Protein AF-A0A1T4VFZ3-F1 (afdb_monomer_lite)

InterPro domains:
  IPR001949 NADH:ubiquinone oxidoreductase, 51kDa subunit, conserved site [PS00645] (30-41)
  IPR019575 NADH-ubiquinone oxidoreductase 51kDa subunit, iron-sulphur binding domain [PF10589] (19-101)
  IPR019575 NADH-ubiquinone oxidoreductase 51kDa subunit, iron-sulphur binding domain [SM00928] (17-62)
  IPR037207 NADH-ubiquinone oxidoreductase 51kDa subunit, iron-sulphur binding domain superfamily [G3DSA:1.20.1440.230] (15-108)
  IPR037207 NADH-ubiquinone oxidoreductase 51kDa subunit, iron-sulphur binding domain superfamily [SSF140490] (14-101)

Secondary structure (DSSP, 8-state):
--SSS------TT--HHHHHHHHHHHHHHH--S-SHIIIIIHHHHHHHHHHHHHS-HHHHHHHHHHHHHHHHHHHHH-SSHHHHHTHHHHHHHHHH-GGGGT---------

pLDDT: mean 93.04, std 11.91, range [41.09, 98.88]

Sequence (111 aa):
MLGHGGMVAFDDQTDMSHMARFAMEFCAEESCGKCTPCRVGAVRGVEVIDKLMASESSQKAHAETLLTDLCETMELGSLCAMGGMTPYPVKSALKYFPEDFGLSRQVSDDV

Foldseek 3Di:
DCPPNDDDDDDPVDQLLVVLLVLLVVQCVPPPCPFCLSPPVSVVLNVLSVCLQVDDPVCNVVSVVVNVVSLVCQLVGPPDCSSNVSSVSNVCCCQPPVVSSPDDHDPDPDD

Radius of gyration: 13.97 Å; chains: 1; bounding box: 35×34×40 Å

Organism: NCBI:txid1121868

Structure (mmCIF, N/CA/C/O backbone):
data_AF-A0A1T4VFZ3-F1
#
_entry.id   AF-A0A1T4VFZ3-F1
#
loop_
_atom_site.group_PDB
_atom_site.id
_atom_site.type_symbol
_atom_site.label_atom_id
_atom_site.label_alt_id
_atom_site.label_comp_id
_atom_site.label_asym_id
_atom_site.label_entity_id
_atom_site.label_seq_id
_atom_site.pdbx_PDB_ins_code
_atom_site.Cartn_x
_atom_site.Cartn_y
_atom_site.Cartn_z
_atom_site.occupancy
_atom_site.B_iso_or_equiv
_atom_site.auth_seq_id
_atom_site.auth_comp_id
_atom_site.auth_asym_id
_atom_site.auth_atom_id
_atom_site.pdbx_PDB_model_num
ATOM 1 N N . MET A 1 1 ? -5.701 10.209 -10.909 1.00 61.34 1 MET A N 1
ATOM 2 C CA . MET A 1 1 ? -4.974 10.525 -12.165 1.00 61.34 1 MET A CA 1
ATOM 3 C C . MET A 1 1 ? -5.915 10.396 -13.357 1.00 61.34 1 MET A C 1
ATOM 5 O O . MET A 1 1 ? -6.808 9.565 -13.300 1.00 61.34 1 MET A O 1
ATOM 9 N N . LEU A 1 2 ? -5.698 11.177 -14.423 1.00 82.25 2 LEU A N 1
ATOM 10 C CA . LEU A 1 2 ? -6.514 11.213 -15.649 1.00 82.25 2 LEU A CA 1
ATOM 11 C C . LEU A 1 2 ? -5.793 10.461 -16.788 1.00 82.25 2 LEU A C 1
ATOM 13 O O . LEU A 1 2 ? -5.374 11.063 -17.763 1.00 82.25 2 LEU A O 1
ATOM 17 N N . GLY A 1 3 ? -5.561 9.156 -16.593 1.00 86.38 3 GLY A N 1
ATOM 18 C CA . GLY A 1 3 ? -4.806 8.283 -17.510 1.00 86.38 3 GLY A CA 1
ATOM 19 C C . GLY A 1 3 ? -5.482 8.093 -18.878 1.00 86.38 3 GLY A C 1
ATOM 20 O O . GLY A 1 3 ? -5.730 9.045 -19.601 1.00 86.38 3 GLY A O 1
ATOM 21 N N . HIS A 1 4 ? -5.834 6.867 -19.267 1.00 96.56 4 HIS A N 1
ATOM 22 C CA . HIS A 1 4 ? -6.539 6.605 -20.539 1.00 96.56 4 HIS A CA 1
ATOM 23 C C . HIS A 1 4 ? -8.004 7.127 -20.579 1.00 96.56 4 HIS A C 1
ATOM 25 O O . HIS A 1 4 ? -8.739 6.862 -21.521 1.00 96.56 4 HIS A O 1
ATOM 31 N N . GLY A 1 5 ? -8.464 7.860 -19.558 1.00 96.25 5 GLY A N 1
ATOM 32 C CA . GLY A 1 5 ? -9.855 8.325 -19.452 1.0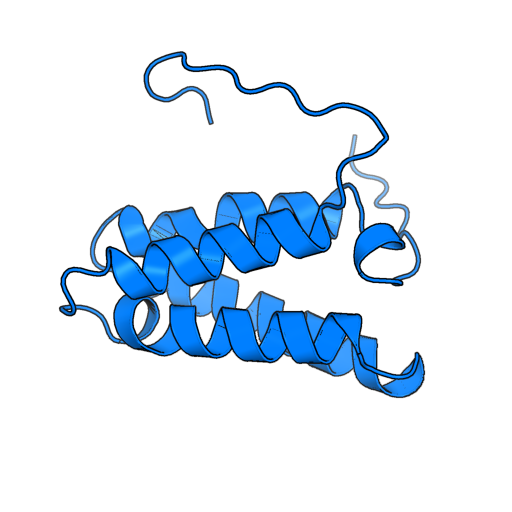0 96.25 5 GLY A CA 1
ATOM 33 C C . GLY A 1 5 ? -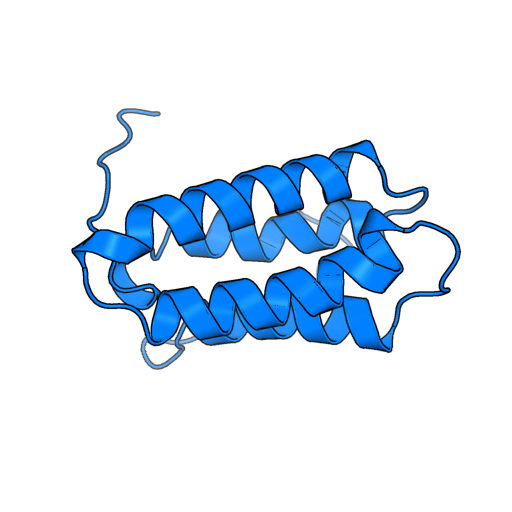10.846 7.270 -18.943 1.00 96.25 5 GLY A C 1
ATOM 34 O O . GLY A 1 5 ? -12.050 7.502 -18.975 1.00 96.25 5 GLY A O 1
ATOM 35 N N . GLY A 1 6 ? -10.358 6.124 -18.456 1.00 96.19 6 GLY A N 1
ATOM 36 C CA . GLY A 1 6 ? -11.194 5.120 -17.798 1.00 96.19 6 GLY A CA 1
ATOM 37 C C . GLY A 1 6 ? -11.714 5.610 -16.445 1.00 96.19 6 GLY A C 1
ATOM 38 O O . GLY A 1 6 ? -10.962 6.190 -15.662 1.00 96.19 6 GLY A O 1
ATOM 39 N N . MET A 1 7 ? -12.993 5.353 -16.170 1.00 96.12 7 MET A N 1
ATOM 40 C CA . MET A 1 7 ? -13.644 5.656 -14.896 1.00 96.12 7 MET A CA 1
ATOM 41 C C . MET A 1 7 ? -14.268 4.381 -14.333 1.00 96.12 7 MET A C 1
ATOM 43 O O . MET A 1 7 ? -15.031 3.711 -15.025 1.00 96.12 7 MET A O 1
ATOM 47 N N . VAL A 1 8 ? -13.941 4.064 -13.082 1.00 96.94 8 VAL A N 1
ATOM 48 C CA . VAL A 1 8 ? -14.517 2.939 -12.335 1.00 96.94 8 VAL A CA 1
ATOM 49 C C . VAL A 1 8 ? -15.236 3.521 -11.125 1.00 96.94 8 VAL A C 1
ATOM 51 O O . VAL A 1 8 ? -14.633 4.276 -10.365 1.00 96.94 8 VAL A O 1
ATOM 54 N N . ALA A 1 9 ? -16.526 3.218 -10.991 1.00 97.06 9 ALA A N 1
ATOM 55 C CA . ALA A 1 9 ? -17.358 3.673 -9.883 1.00 97.06 9 ALA A CA 1
ATOM 56 C C . ALA A 1 9 ? -17.606 2.517 -8.908 1.00 97.06 9 ALA A C 1
ATOM 58 O O . ALA A 1 9 ? -17.906 1.405 -9.340 1.00 97.06 9 ALA A O 1
ATOM 59 N N . PHE A 1 10 ? -17.495 2.817 -7.617 1.00 97.44 10 PHE A N 1
ATOM 60 C CA . PHE A 1 10 ? -17.798 1.922 -6.503 1.00 97.44 10 PHE A CA 1
ATOM 61 C C . PHE A 1 10 ? -18.973 2.512 -5.717 1.00 97.44 10 PHE A C 1
ATOM 63 O O . PHE A 1 10 ? -19.088 3.738 -5.623 1.00 97.44 10 PHE A O 1
ATOM 70 N N . ASP A 1 11 ? -19.863 1.657 -5.218 1.00 97.31 11 ASP A N 1
ATOM 71 C CA . ASP A 1 11 ? -20.967 2.061 -4.346 1.00 97.31 11 ASP A CA 1
ATOM 72 C C . ASP A 1 11 ? -20.540 2.066 -2.867 1.00 97.31 11 ASP A C 1
ATOM 74 O O . ASP A 1 11 ? -19.375 1.844 -2.532 1.00 97.31 11 ASP A O 1
ATOM 78 N N . ASP A 1 12 ? -21.488 2.341 -1.975 1.00 95.19 12 ASP A N 1
ATOM 79 C CA . ASP A 1 12 ? -21.282 2.400 -0.526 1.00 95.19 12 ASP A CA 1
ATOM 80 C C . ASP A 1 12 ? -21.134 1.022 0.145 1.00 95.19 12 ASP A C 1
ATOM 82 O O . ASP A 1 12 ? -20.918 0.955 1.353 1.00 95.19 12 ASP A O 1
ATOM 86 N N . GLN A 1 13 ? -21.220 -0.077 -0.613 1.00 96.75 13 GLN A N 1
ATOM 87 C CA . GLN A 1 13 ? -20.981 -1.434 -0.108 1.00 96.75 13 GLN A CA 1
ATOM 88 C C . GLN A 1 13 ? -19.525 -1.880 -0.275 1.00 96.75 13 GLN A C 1
ATOM 90 O O . GLN A 1 13 ? -19.157 -2.973 0.160 1.00 96.75 13 GLN A O 1
ATOM 95 N N . THR A 1 14 ? -18.699 -1.064 -0.929 1.00 97.50 14 THR A N 1
ATOM 96 C CA . THR A 1 14 ? -17.301 -1.392 -1.203 1.00 97.50 14 THR A CA 1
ATOM 97 C C . THR A 1 14 ? -16.422 -1.105 0.009 1.00 97.50 14 THR A C 1
ATOM 99 O O . THR A 1 14 ? -16.402 0.012 0.508 1.00 97.50 14 THR A O 1
ATOM 102 N N . ASP A 1 15 ? -15.633 -2.100 0.415 1.00 97.56 15 ASP A N 1
ATOM 103 C CA . ASP A 1 15 ? -14.586 -1.954 1.428 1.00 97.56 15 ASP A CA 1
ATOM 104 C C . ASP A 1 15 ? -13.266 -1.508 0.774 1.00 97.56 15 ASP A C 1
ATOM 106 O O . ASP A 1 15 ? -12.643 -2.237 -0.014 1.00 97.56 15 ASP A O 1
ATOM 110 N N . MET A 1 16 ? -12.818 -0.296 1.096 1.00 98.00 16 MET A N 1
ATOM 111 C CA . MET A 1 16 ? 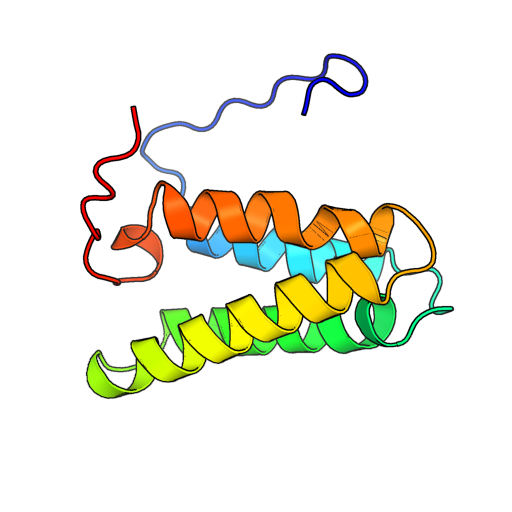-11.615 0.305 0.526 1.00 98.00 16 MET A CA 1
ATOM 112 C C . MET A 1 16 ? -10.320 -0.307 1.064 1.00 98.00 16 MET A C 1
ATOM 114 O O . MET A 1 16 ? -9.286 -0.212 0.391 1.00 98.00 16 MET A O 1
ATOM 118 N N . SER A 1 17 ? -10.357 -1.004 2.204 1.00 97.81 17 SER A N 1
ATOM 119 C CA . SER A 1 17 ? -9.213 -1.777 2.694 1.00 97.81 17 SER A CA 1
ATOM 120 C C . SER A 1 17 ? -8.915 -2.962 1.777 1.00 97.81 17 SER A C 1
ATOM 122 O O . SER A 1 17 ? -7.761 -3.187 1.395 1.00 97.81 17 SER A O 1
ATOM 124 N N . HIS A 1 18 ? -9.960 -3.634 1.290 1.00 98.38 18 HIS A N 1
ATOM 125 C CA . HIS A 1 18 ? -9.834 -4.698 0.299 1.00 98.38 18 HIS A CA 1
ATOM 126 C C . HIS A 1 18 ? -9.348 -4.168 -1.054 1.00 98.38 18 HIS A C 1
ATOM 128 O O . HIS A 1 18 ? -8.549 -4.831 -1.717 1.00 98.38 18 HIS A O 1
ATOM 134 N N . MET A 1 19 ? -9.760 -2.963 -1.460 1.00 98.56 19 MET A N 1
ATOM 135 C CA . MET A 1 19 ? -9.265 -2.345 -2.699 1.00 98.56 19 MET A CA 1
ATOM 136 C C . MET A 1 19 ? -7.783 -1.962 -2.606 1.00 98.56 19 MET A C 1
ATOM 138 O O . MET A 1 19 ? -7.026 -2.174 -3.557 1.00 98.56 19 MET A O 1
ATOM 142 N N . ALA A 1 20 ? -7.333 -1.456 -1.455 1.00 98.56 20 ALA A N 1
ATOM 143 C CA . ALA A 1 20 ? -5.915 -1.207 -1.207 1.00 98.56 20 ALA A CA 1
ATOM 144 C C . ALA A 1 20 ? -5.102 -2.511 -1.210 1.00 98.56 20 ALA A C 1
ATOM 146 O O . ALA A 1 20 ? -4.036 -2.576 -1.828 1.00 98.56 20 ALA A O 1
ATOM 147 N N . ARG A 1 21 ? -5.624 -3.567 -0.573 1.00 98.69 21 ARG A N 1
ATOM 148 C CA . ARG A 1 21 ? -5.015 -4.902 -0.583 1.00 98.69 21 ARG A CA 1
ATOM 149 C C . ARG A 1 21 ? -4.877 -5.434 -2.007 1.00 98.69 21 ARG A C 1
ATOM 151 O O . ARG A 1 21 ? -3.799 -5.884 -2.389 1.00 98.69 21 ARG A O 1
ATOM 158 N N . PHE A 1 22 ? -5.942 -5.324 -2.799 1.00 98.69 22 PHE A N 1
ATOM 159 C CA . PHE A 1 22 ? -5.960 -5.740 -4.197 1.00 98.69 22 PHE A CA 1
ATOM 160 C C . PHE A 1 22 ? -4.930 -4.984 -5.042 1.00 98.69 22 PHE A C 1
ATOM 162 O O . PHE A 1 22 ? -4.263 -5.593 -5.870 1.00 98.69 22 PHE A O 1
ATOM 169 N N . ALA A 1 23 ? -4.738 -3.680 -4.822 1.00 98.69 23 ALA A N 1
ATOM 170 C CA . ALA A 1 23 ? -3.719 -2.922 -5.549 1.00 98.69 23 ALA A CA 1
ATOM 171 C C . ALA A 1 23 ? -2.302 -3.483 -5.317 1.00 98.69 23 ALA A C 1
ATOM 173 O O . ALA A 1 23 ? -1.524 -3.614 -6.265 1.00 98.69 23 ALA A O 1
ATOM 174 N N . MET A 1 24 ? -1.984 -3.857 -4.074 1.00 98.75 24 MET A N 1
ATOM 175 C CA . MET A 1 24 ? -0.715 -4.511 -3.745 1.00 98.75 24 MET A CA 1
ATOM 176 C C . MET A 1 24 ? -0.626 -5.921 -4.346 1.00 98.75 24 MET A C 1
ATOM 178 O O . MET A 1 24 ? 0.401 -6.271 -4.919 1.00 98.75 24 MET A O 1
ATOM 182 N N . GLU A 1 25 ? -1.696 -6.712 -4.280 1.00 98.88 25 GLU A N 1
ATOM 183 C CA . GLU A 1 25 ? -1.752 -8.058 -4.868 1.00 98.88 25 GLU A CA 1
ATOM 184 C C . GLU A 1 25 ? -1.558 -8.030 -6.390 1.00 98.88 25 GLU A C 1
ATOM 186 O O . GLU A 1 25 ? -0.700 -8.732 -6.919 1.00 98.88 25 GLU A O 1
ATOM 191 N N . PHE A 1 26 ? -2.258 -7.135 -7.087 1.00 98.81 26 PHE A N 1
ATOM 192 C CA . PHE A 1 26 ? -2.103 -6.932 -8.525 1.00 98.81 26 PHE A CA 1
ATOM 193 C C . PHE A 1 26 ? -0.663 -6.553 -8.891 1.00 98.81 26 PHE A C 1
ATOM 195 O O . PHE A 1 26 ? -0.102 -7.070 -9.854 1.00 98.81 26 PHE A O 1
ATOM 202 N N . CYS A 1 27 ? -0.019 -5.691 -8.099 1.00 98.75 27 CYS A N 1
ATOM 203 C CA . CYS A 1 27 ? 1.389 -5.360 -8.300 1.00 98.75 27 CYS A CA 1
ATOM 204 C C . CYS A 1 27 ? 2.333 -6.542 -8.044 1.00 98.75 27 CYS A C 1
ATOM 206 O O . CYS A 1 27 ? 3.370 -6.634 -8.703 1.00 98.75 27 CYS A O 1
ATOM 208 N N . ALA A 1 28 ? 2.013 -7.423 -7.097 1.00 98.62 28 ALA A N 1
ATOM 209 C CA . ALA A 1 28 ? 2.815 -8.607 -6.818 1.00 98.62 28 ALA A CA 1
ATOM 210 C C . ALA A 1 28 ? 2.763 -9.606 -7.985 1.00 98.62 28 ALA A C 1
ATOM 212 O O . ALA A 1 28 ? 3.814 -10.096 -8.401 1.00 98.62 28 ALA A O 1
ATOM 213 N N . GLU A 1 29 ? 1.572 -9.840 -8.540 1.00 98.62 29 GLU A N 1
ATOM 214 C CA . GLU A 1 29 ? 1.350 -10.752 -9.670 1.00 98.62 29 GLU A CA 1
ATOM 215 C C . GLU A 1 29 ? 1.919 -10.200 -10.989 1.00 98.62 29 GLU A C 1
ATOM 217 O O . GLU A 1 29 ? 2.624 -10.902 -11.712 1.00 98.62 29 GLU A O 1
ATOM 222 N N . GLU A 1 30 ? 1.701 -8.915 -11.281 1.00 98.69 30 GLU A N 1
ATOM 223 C CA . GLU A 1 30 ?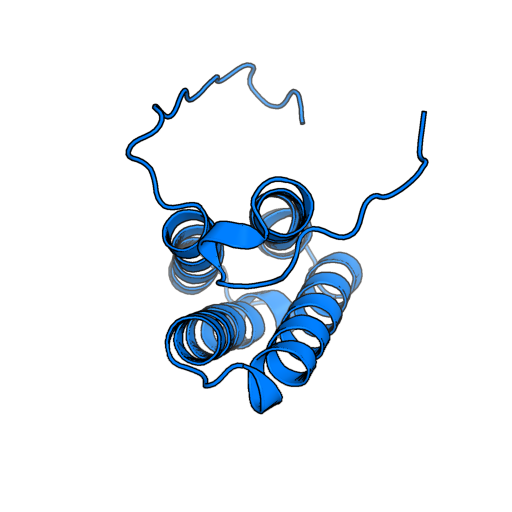 2.090 -8.297 -12.561 1.00 98.69 30 GLU A CA 1
ATOM 224 C C . GLU A 1 30 ? 3.498 -7.676 -12.547 1.00 98.69 30 GLU A C 1
ATOM 226 O O . GLU A 1 30 ? 3.961 -7.058 -13.514 1.00 98.69 30 GLU A O 1
ATOM 231 N N . SER A 1 31 ? 4.222 -7.810 -11.437 1.00 98.50 31 SER A N 1
ATOM 232 C CA . SER A 1 31 ? 5.582 -7.297 -11.332 1.00 98.50 31 SER A CA 1
ATOM 233 C C . SER A 1 31 ? 6.510 -8.009 -12.329 1.00 98.50 31 SER A C 1
ATOM 235 O O . SER A 1 31 ? 6.796 -9.198 -12.208 1.00 98.50 31 SER A O 1
ATOM 237 N N . CYS A 1 32 ? 7.163 -7.241 -13.210 1.00 98.56 32 CYS A N 1
ATOM 238 C CA . CYS A 1 32 ? 8.231 -7.755 -14.083 1.00 98.56 32 CYS A CA 1
ATOM 239 C C . CYS A 1 32 ? 9.496 -8.224 -13.328 1.00 98.56 32 CYS A C 1
ATOM 241 O O . CYS A 1 32 ? 10.429 -8.757 -13.928 1.00 98.56 32 CYS A O 1
ATOM 243 N N . GLY A 1 33 ? 9.571 -7.967 -12.017 1.00 98.31 33 GLY A N 1
ATOM 244 C CA . GLY A 1 33 ? 10.572 -8.516 -11.106 1.00 98.31 33 GLY A CA 1
ATOM 245 C C . GLY A 1 33 ? 11.860 -7.703 -10.936 1.00 98.31 33 GLY A C 1
ATOM 246 O O . GLY A 1 33 ? 12.682 -8.033 -10.078 1.00 98.31 33 GLY A O 1
ATOM 247 N N . LYS A 1 34 ? 12.040 -6.627 -11.712 1.00 98.69 34 LYS A N 1
ATOM 248 C CA . LYS A 1 34 ? 13.314 -5.890 -11.802 1.00 98.69 34 LYS A CA 1
ATOM 249 C C . LYS A 1 34 ? 13.667 -5.058 -10.563 1.00 98.69 34 LYS A C 1
ATOM 251 O O . LYS A 1 34 ? 14.840 -4.962 -10.220 1.00 98.69 34 LYS A O 1
ATOM 256 N N . CYS A 1 35 ? 12.689 -4.425 -9.917 1.00 98.62 35 CYS A N 1
ATOM 257 C CA . CYS A 1 35 ? 12.910 -3.569 -8.746 1.00 98.62 35 CYS A CA 1
ATOM 258 C C . CYS A 1 35 ? 12.363 -4.238 -7.479 1.00 98.62 35 CYS A C 1
ATOM 260 O O . CYS A 1 35 ? 11.227 -4.709 -7.458 1.00 98.62 35 CYS A O 1
ATOM 262 N N . THR A 1 36 ? 13.178 -4.292 -6.421 1.00 98.75 36 THR A N 1
ATOM 263 C CA . THR A 1 36 ? 12.814 -4.941 -5.150 1.00 98.75 36 THR A CA 1
ATOM 264 C C . THR A 1 36 ? 11.576 -4.327 -4.484 1.00 98.75 36 THR A C 1
ATOM 266 O O . THR A 1 36 ? 10.732 -5.112 -4.049 1.00 98.75 36 THR A O 1
ATOM 269 N N . PRO A 1 37 ? 11.395 -2.987 -4.442 1.00 98.62 37 PRO A N 1
ATOM 270 C CA . PRO A 1 37 ? 10.182 -2.389 -3.878 1.00 98.62 37 PRO A CA 1
ATOM 271 C C . PRO A 1 37 ? 8.903 -2.851 -4.584 1.00 98.62 37 PRO A C 1
ATOM 273 O O . PRO A 1 37 ? 7.920 -3.149 -3.927 1.00 98.62 37 PRO A O 1
ATOM 276 N N . CYS A 1 38 ? 8.932 -3.014 -5.907 1.00 98.56 38 CYS A N 1
ATOM 277 C CA . CYS A 1 38 ? 7.799 -3.544 -6.665 1.00 98.56 38 CYS A CA 1
ATOM 278 C C . CYS A 1 38 ? 7.604 -5.050 -6.414 1.00 98.56 38 CYS A C 1
ATOM 280 O O . CYS A 1 38 ? 6.562 -5.466 -5.927 1.00 98.56 38 CYS A O 1
ATOM 282 N N . ARG A 1 39 ? 8.633 -5.875 -6.664 1.00 98.69 39 ARG A N 1
ATOM 283 C CA . ARG A 1 39 ? 8.517 -7.346 -6.625 1.00 98.69 39 ARG A CA 1
ATOM 284 C C . ARG A 1 39 ? 8.244 -7.907 -5.231 1.00 98.69 39 ARG A C 1
ATOM 286 O O . ARG A 1 39 ? 7.490 -8.857 -5.080 1.00 98.69 39 ARG A O 1
ATOM 293 N N . VAL A 1 40 ? 8.951 -7.397 -4.226 1.00 98.81 40 VAL A N 1
ATOM 294 C CA . VAL A 1 40 ? 8.881 -7.911 -2.849 1.00 98.81 40 VAL A CA 1
ATOM 295 C C . VAL A 1 40 ? 8.023 -7.000 -1.992 1.00 98.81 40 VAL A C 1
ATOM 297 O O . VAL A 1 40 ? 7.251 -7.492 -1.175 1.00 98.81 40 VAL A O 1
ATOM 300 N N . GLY A 1 41 ? 8.144 -5.684 -2.177 1.00 98.69 41 GLY A N 1
ATOM 301 C CA . GLY A 1 41 ? 7.369 -4.722 -1.405 1.00 98.69 41 GLY A CA 1
ATOM 302 C C . GLY A 1 41 ? 5.868 -4.887 -1.613 1.00 98.69 41 GLY A C 1
ATOM 303 O O . GLY A 1 41 ? 5.156 -4.883 -0.622 1.00 98.69 41 GLY A O 1
ATOM 304 N N . ALA A 1 42 ? 5.393 -5.180 -2.827 1.00 98.75 42 ALA A N 1
ATOM 305 C CA . ALA A 1 42 ? 3.975 -5.459 -3.069 1.00 98.75 42 ALA A CA 1
ATOM 306 C C . ALA A 1 42 ? 3.441 -6.637 -2.226 1.00 98.75 42 ALA A C 1
ATOM 308 O O . ALA A 1 42 ? 2.429 -6.499 -1.544 1.00 98.75 42 ALA A O 1
ATOM 309 N N . VAL A 1 43 ? 4.176 -7.756 -2.158 1.00 98.81 43 VAL A N 1
ATOM 310 C CA . VAL A 1 43 ? 3.824 -8.903 -1.294 1.00 98.81 43 VAL A CA 1
ATOM 311 C C . VAL A 1 43 ? 3.786 -8.492 0.181 1.00 98.81 43 VAL A C 1
ATOM 313 O O . VAL A 1 43 ? 2.863 -8.850 0.908 1.00 98.81 43 VAL A O 1
ATOM 316 N N . ARG A 1 44 ? 4.759 -7.689 0.632 1.00 98.69 44 ARG A N 1
ATOM 317 C CA . ARG A 1 44 ? 4.755 -7.155 2.005 1.00 98.69 44 ARG A CA 1
ATOM 318 C C . ARG A 1 44 ? 3.603 -6.186 2.247 1.00 98.69 44 ARG A C 1
ATOM 320 O O . ARG A 1 44 ? 3.068 -6.174 3.345 1.00 98.69 44 ARG A O 1
ATOM 327 N N . GLY A 1 45 ? 3.198 -5.421 1.240 1.00 98.56 45 GLY A N 1
ATOM 328 C CA . GLY A 1 45 ? 2.039 -4.538 1.294 1.00 98.56 45 GLY A CA 1
ATOM 329 C C . GLY A 1 45 ? 0.757 -5.316 1.554 1.00 98.56 45 GLY A C 1
ATOM 330 O O . GLY A 1 45 ? 0.012 -4.946 2.455 1.00 98.56 45 GLY A O 1
ATOM 331 N N . VAL A 1 46 ? 0.554 -6.438 0.854 1.00 98.75 46 VAL A N 1
ATOM 332 C CA . VAL A 1 46 ? -0.562 -7.364 1.123 1.00 98.75 46 VAL A CA 1
ATOM 333 C C . VAL A 1 46 ? -0.537 -7.829 2.580 1.00 98.75 46 VAL A C 1
ATOM 335 O O . VAL A 1 46 ? -1.514 -7.645 3.298 1.00 98.75 46 VAL A O 1
ATOM 338 N N . GLU A 1 47 ? 0.601 -8.347 3.054 1.00 98.44 47 GLU A N 1
ATOM 339 C CA . GLU A 1 47 ? 0.740 -8.837 4.434 1.00 98.44 47 GLU A CA 1
ATOM 340 C C . GLU A 1 47 ? 0.491 -7.746 5.490 1.00 98.44 47 GLU A C 1
ATOM 342 O O . GLU A 1 47 ? -0.050 -8.024 6.560 1.00 98.44 47 GLU A O 1
ATOM 347 N N . VAL A 1 48 ? 0.930 -6.511 5.232 1.00 97.75 48 VAL A N 1
ATOM 348 C CA . VAL A 1 48 ? 0.747 -5.383 6.155 1.00 97.75 48 VAL A CA 1
ATOM 349 C C . VAL A 1 48 ? -0.707 -4.928 6.176 1.00 97.75 48 VAL A C 1
ATOM 351 O O . VAL A 1 48 ? -1.219 -4.655 7.258 1.00 97.75 48 VAL A O 1
ATOM 354 N N . ILE A 1 49 ? -1.388 -4.893 5.029 1.00 97.94 49 ILE A N 1
ATOM 355 C CA . ILE A 1 49 ? -2.816 -4.557 4.966 1.00 97.94 49 ILE A CA 1
ATOM 356 C C . ILE A 1 49 ? -3.647 -5.641 5.663 1.00 97.94 49 ILE A C 1
ATOM 358 O O . ILE A 1 49 ? -4.484 -5.308 6.498 1.00 97.94 49 ILE A O 1
ATOM 362 N N . ASP A 1 50 ? -3.342 -6.922 5.436 1.00 97.00 50 ASP A N 1
ATOM 363 C CA . ASP A 1 50 ? -3.988 -8.040 6.138 1.00 97.00 50 ASP A CA 1
ATOM 364 C C . ASP A 1 50 ? -3.828 -7.913 7.660 1.00 97.00 50 ASP A C 1
ATOM 366 O O . ASP A 1 50 ? -4.786 -8.067 8.423 1.00 97.00 50 ASP A O 1
ATOM 370 N N . LYS A 1 51 ? -2.621 -7.560 8.119 1.00 94.62 51 LYS A N 1
ATOM 371 C CA . LYS A 1 51 ? -2.367 -7.270 9.535 1.00 94.62 51 LYS A CA 1
ATOM 372 C C . LYS A 1 51 ? -3.151 -6.059 10.018 1.00 94.62 51 LYS A C 1
ATOM 374 O O . LYS A 1 51 ? -3.709 -6.127 11.105 1.00 94.62 51 LYS A O 1
ATOM 379 N N . LEU A 1 52 ? -3.188 -4.966 9.263 1.00 94.38 52 LEU A N 1
ATOM 380 C CA . LEU A 1 52 ? -3.894 -3.741 9.639 1.00 94.38 52 LEU A CA 1
ATOM 381 C C . LEU A 1 52 ? -5.397 -3.998 9.835 1.00 94.38 52 LEU A C 1
ATOM 383 O O . LEU A 1 52 ? -5.961 -3.565 10.841 1.00 94.38 52 LEU A O 1
ATOM 387 N N . MET A 1 53 ? -6.009 -4.773 8.937 1.00 93.62 53 MET A N 1
ATOM 388 C CA . MET A 1 53 ? -7.414 -5.189 9.015 1.00 93.62 53 MET A CA 1
ATOM 389 C C . MET A 1 53 ? -7.687 -6.090 10.230 1.00 93.62 53 MET A C 1
ATOM 391 O O . MET A 1 53 ? -8.718 -5.946 10.883 1.00 93.62 53 MET A O 1
ATOM 395 N N . ALA A 1 54 ? -6.758 -6.991 10.570 1.00 91.50 54 ALA A N 1
ATOM 396 C CA . ALA A 1 54 ? -6.910 -7.939 11.680 1.00 91.50 54 ALA A CA 1
ATOM 397 C C . ALA A 1 54 ? -6.445 -7.414 13.055 1.00 91.50 54 ALA A C 1
ATOM 399 O O . ALA A 1 54 ? -6.691 -8.061 14.072 1.00 91.50 54 ALA A O 1
ATOM 400 N N . SER A 1 55 ? -5.723 -6.291 13.106 1.00 84.94 55 SER A N 1
ATOM 401 C CA . SER A 1 55 ? -5.076 -5.810 14.332 1.00 84.94 55 SER A CA 1
ATOM 402 C C . SER A 1 55 ? -6.044 -5.147 15.307 1.00 84.94 55 SER A C 1
ATOM 404 O O . SER A 1 55 ? -6.921 -4.372 14.927 1.00 84.94 55 SER A O 1
ATOM 406 N N . GLU A 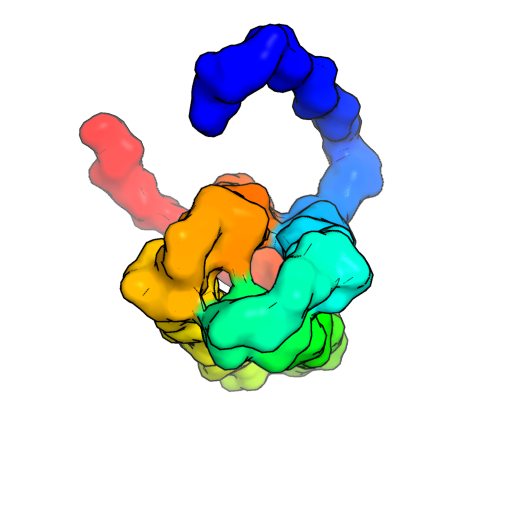1 56 ? -5.781 -5.351 16.596 1.00 80.62 56 GLU A N 1
ATOM 407 C CA . GLU A 1 56 ? -6.354 -4.544 17.672 1.00 80.62 56 GLU A CA 1
ATOM 408 C C . GLU A 1 56 ? -5.919 -3.076 17.550 1.00 80.62 56 GLU A C 1
ATOM 410 O O . GLU A 1 56 ? -4.821 -2.768 17.072 1.00 80.62 56 GLU A O 1
ATOM 415 N N . SER A 1 57 ? -6.755 -2.162 18.051 1.00 75.31 57 SER A N 1
ATOM 416 C CA . SER A 1 57 ? -6.590 -0.705 17.885 1.00 75.31 57 SER A CA 1
ATOM 417 C C . SER A 1 57 ? -5.194 -0.176 18.254 1.00 75.31 57 SER A C 1
ATOM 419 O O . SER A 1 57 ? -4.701 0.756 17.625 1.00 75.31 57 SER A O 1
ATOM 421 N N . SER A 1 58 ? -4.519 -0.779 19.240 1.00 74.94 58 SER A N 1
ATOM 422 C CA . SER A 1 58 ? -3.188 -0.353 19.699 1.00 74.94 58 SER A CA 1
ATOM 423 C C . SER A 1 58 ? -2.047 -0.651 18.718 1.00 74.94 58 SER A C 1
ATOM 425 O O . SER A 1 58 ? -0.996 -0.021 18.813 1.00 74.94 58 SER A O 1
ATOM 427 N N . GLN A 1 59 ? -2.230 -1.586 17.780 1.00 82.56 59 GLN A N 1
ATOM 428 C CA . GLN A 1 59 ? -1.199 -2.000 16.816 1.00 82.56 59 GLN A CA 1
ATOM 429 C C . GLN A 1 59 ? -1.399 -1.380 15.426 1.00 82.56 59 GLN A C 1
ATOM 431 O O . GLN A 1 59 ? -0.463 -1.353 14.624 1.00 82.56 59 GLN A O 1
ATOM 436 N N . LYS A 1 60 ? -2.589 -0.826 15.154 1.00 89.00 60 LYS A N 1
ATOM 437 C CA . LYS A 1 60 ? -2.944 -0.257 13.848 1.00 89.00 60 LYS A CA 1
ATOM 438 C C . LYS A 1 60 ? -2.064 0.917 13.437 1.00 89.00 60 LYS A C 1
ATOM 440 O O . LYS A 1 60 ? -1.615 0.946 12.300 1.00 89.00 60 LYS A O 1
ATOM 445 N N . ALA A 1 61 ? -1.734 1.813 14.369 1.00 88.88 61 ALA A N 1
ATOM 446 C CA . ALA A 1 61 ? -0.873 2.962 14.081 1.00 88.88 61 ALA A CA 1
ATOM 447 C C . ALA A 1 61 ? 0.505 2.537 13.543 1.00 88.88 61 ALA A C 1
ATOM 449 O O . ALA A 1 61 ? 1.013 3.116 12.590 1.00 88.88 61 ALA A O 1
ATOM 450 N N . HIS A 1 62 ? 1.095 1.478 14.108 1.00 91.06 62 HIS A N 1
ATOM 451 C CA . HIS A 1 62 ? 2.380 0.972 13.629 1.00 91.06 62 HIS A CA 1
ATOM 452 C C . HIS A 1 62 ? 2.268 0.338 12.235 1.00 91.06 62 HIS A C 1
ATOM 454 O O . HIS A 1 62 ? 3.130 0.567 11.388 1.00 91.06 62 HIS A O 1
ATOM 460 N N . ALA A 1 63 ? 1.209 -0.439 11.987 1.00 93.38 63 ALA A N 1
ATOM 461 C CA . ALA A 1 63 ? 0.962 -1.042 10.679 1.00 93.38 63 ALA A CA 1
ATOM 462 C C . ALA A 1 63 ? 0.676 0.015 9.596 1.00 93.38 63 ALA A C 1
ATOM 464 O O . ALA A 1 63 ? 1.181 -0.108 8.484 1.00 93.38 63 ALA A O 1
ATOM 465 N N . GLU A 1 64 ? -0.062 1.076 9.929 1.00 94.75 64 GLU A N 1
ATOM 466 C CA . GLU A 1 64 ? -0.313 2.222 9.050 1.00 94.75 64 GLU A CA 1
ATOM 467 C C . GLU A 1 64 ? 0.986 2.960 8.696 1.00 94.75 64 GLU A C 1
ATOM 469 O O . GLU A 1 64 ? 1.242 3.219 7.518 1.00 94.75 64 GLU A O 1
ATOM 474 N N . THR A 1 65 ? 1.841 3.250 9.687 1.00 95.25 65 THR A N 1
ATOM 475 C CA . THR A 1 65 ? 3.165 3.845 9.440 1.00 95.25 65 THR A CA 1
ATOM 476 C C . THR A 1 65 ? 3.994 2.954 8.521 1.00 95.25 65 THR A C 1
ATOM 478 O O . THR A 1 65 ? 4.493 3.423 7.505 1.00 95.25 65 THR A O 1
ATOM 481 N N . LEU A 1 66 ? 4.072 1.651 8.810 1.00 96.94 66 LEU A N 1
ATOM 482 C CA . LEU A 1 66 ? 4.833 0.710 7.989 1.00 96.94 66 LEU A CA 1
ATOM 483 C C . LEU A 1 66 ? 4.311 0.640 6.545 1.00 96.94 66 LEU A C 1
ATOM 485 O O . LEU A 1 66 ? 5.102 0.559 5.604 1.00 96.94 66 LEU A O 1
ATOM 489 N N . LEU A 1 67 ? 2.990 0.672 6.358 1.00 97.94 67 LEU A N 1
ATOM 490 C CA . LEU A 1 67 ? 2.369 0.691 5.036 1.00 97.94 67 LEU A CA 1
ATOM 491 C C . LEU A 1 67 ? 2.683 1.989 4.282 1.00 97.94 67 LEU A C 1
ATOM 493 O O . LEU A 1 67 ? 2.954 1.949 3.082 1.00 97.94 67 LEU A O 1
ATOM 497 N N . THR A 1 68 ? 2.681 3.122 4.982 1.00 97.69 68 THR A N 1
ATOM 498 C CA . THR A 1 68 ? 3.007 4.440 4.420 1.00 97.69 68 THR A CA 1
ATOM 499 C C . THR A 1 68 ? 4.476 4.519 4.004 1.00 97.69 68 THR A C 1
ATOM 501 O O . THR A 1 68 ? 4.763 4.911 2.871 1.00 97.69 68 THR A O 1
ATOM 504 N N . ASP A 1 69 ? 5.393 4.045 4.849 1.00 98.56 69 ASP A N 1
ATOM 505 C CA . ASP A 1 69 ? 6.831 3.982 4.557 1.00 98.56 69 ASP A CA 1
ATOM 506 C C . ASP A 1 69 ? 7.122 3.065 3.358 1.00 98.56 69 ASP A C 1
ATOM 508 O O . ASP A 1 69 ? 7.942 3.369 2.484 1.00 98.56 69 ASP A O 1
ATOM 512 N N . LEU A 1 70 ? 6.425 1.927 3.279 1.00 98.75 70 LEU A N 1
ATOM 513 C CA . LEU A 1 70 ? 6.513 1.021 2.137 1.00 98.75 70 LEU A CA 1
ATOM 514 C C . LEU A 1 70 ? 6.014 1.693 0.854 1.00 98.75 70 LEU A C 1
ATOM 516 O O . LEU A 1 70 ? 6.661 1.580 -0.188 1.00 98.75 70 LEU A O 1
ATOM 520 N N . CYS A 1 71 ? 4.886 2.399 0.923 1.00 98.75 71 CYS A N 1
ATOM 521 C CA . CYS A 1 71 ? 4.340 3.147 -0.201 1.00 98.75 71 CYS A CA 1
ATOM 522 C C . CYS A 1 71 ? 5.339 4.192 -0.721 1.00 98.75 71 CYS A C 1
ATOM 524 O O . CYS A 1 71 ? 5.592 4.242 -1.923 1.00 98.75 71 CYS A O 1
ATOM 526 N N . GLU A 1 72 ? 5.970 4.967 0.162 1.00 98.62 72 GLU A N 1
ATOM 527 C CA . GLU A 1 72 ? 7.025 5.917 -0.215 1.00 98.62 72 GLU A CA 1
ATOM 528 C C . GLU A 1 72 ? 8.241 5.206 -0.835 1.00 98.62 72 GLU A C 1
ATOM 530 O O . GLU A 1 72 ? 8.751 5.610 -1.883 1.00 98.62 72 GLU A O 1
ATOM 535 N N . THR A 1 73 ? 8.659 4.078 -0.257 1.00 98.75 73 THR A N 1
ATOM 536 C CA . THR A 1 73 ? 9.748 3.250 -0.799 1.00 98.75 73 THR A CA 1
ATOM 537 C C . THR A 1 73 ? 9.437 2.753 -2.214 1.00 98.75 73 THR A C 1
ATOM 539 O O . THR A 1 73 ? 10.321 2.711 -3.073 1.00 98.75 73 THR A O 1
ATOM 542 N N . MET A 1 74 ? 8.187 2.372 -2.487 1.00 98.75 74 MET A N 1
ATOM 543 C CA . MET A 1 74 ? 7.740 1.947 -3.814 1.00 98.75 74 MET A CA 1
ATOM 544 C C . MET A 1 74 ? 7.684 3.114 -4.805 1.00 98.75 74 MET A C 1
ATOM 546 O O . MET A 1 74 ? 8.141 2.941 -5.936 1.00 98.75 74 MET A O 1
ATOM 550 N N . GLU A 1 75 ? 7.195 4.288 -4.391 1.00 98.56 75 GLU A N 1
ATOM 551 C CA . GLU A 1 75 ? 7.164 5.510 -5.211 1.00 98.56 75 GLU A CA 1
ATOM 552 C C . GLU A 1 75 ? 8.574 5.923 -5.657 1.00 98.56 75 GLU A C 1
ATOM 554 O O . GLU A 1 75 ? 8.802 6.177 -6.840 1.00 98.56 75 GLU A O 1
ATOM 559 N N . LEU A 1 76 ? 9.534 5.934 -4.729 1.00 98.44 76 LEU A N 1
ATOM 560 C CA . LEU A 1 76 ? 10.899 6.406 -4.981 1.00 98.44 76 LEU A CA 1
ATOM 561 C C . LEU A 1 76 ? 11.825 5.332 -5.573 1.00 98.44 76 LEU A C 1
ATOM 563 O O . LEU A 1 76 ? 12.782 5.652 -6.278 1.00 98.44 76 LEU A O 1
ATOM 567 N N . GLY A 1 77 ? 11.573 4.057 -5.274 1.00 98.38 77 GLY A N 1
ATOM 568 C CA . GLY A 1 77 ? 12.471 2.943 -5.592 1.00 98.38 77 GLY A CA 1
ATOM 569 C C . GLY A 1 77 ? 12.047 2.070 -6.776 1.00 98.38 77 GLY A C 1
ATOM 570 O O . GLY A 1 77 ? 12.716 1.074 -7.075 1.00 98.38 77 GLY A O 1
ATOM 571 N N . SER A 1 78 ? 10.944 2.399 -7.453 1.00 98.62 78 SER A N 1
ATOM 572 C CA . SER A 1 78 ? 10.465 1.648 -8.618 1.00 98.62 78 SER A CA 1
ATOM 573 C C . SER A 1 78 ? 10.957 2.245 -9.931 1.00 98.62 78 SER A C 1
ATOM 575 O O . SER A 1 78 ? 10.844 3.437 -10.185 1.00 98.62 78 SER A O 1
ATOM 577 N N . LEU A 1 79 ? 11.461 1.385 -10.819 1.00 98.56 79 LEU A N 1
ATOM 578 C CA . LEU A 1 79 ? 12.013 1.803 -12.117 1.00 98.56 79 LEU A CA 1
ATOM 579 C C . LEU A 1 79 ? 10.945 2.139 -13.171 1.00 98.56 79 LEU A C 1
ATOM 581 O O . LEU A 1 79 ? 11.277 2.659 -14.233 1.00 98.56 79 LEU A O 1
ATOM 585 N N . CYS A 1 80 ? 9.684 1.788 -12.925 1.00 98.62 80 CYS A N 1
ATOM 586 C CA . CYS A 1 80 ? 8.563 2.083 -13.810 1.00 98.62 80 CYS A CA 1
ATOM 587 C C . CYS A 1 80 ? 7.290 2.369 -13.004 1.00 98.62 80 CYS A C 1
ATOM 589 O O . CYS A 1 80 ? 7.236 2.151 -11.791 1.00 98.62 80 CYS A O 1
ATOM 591 N N . ALA A 1 81 ? 6.248 2.811 -13.708 1.00 98.25 81 ALA A N 1
ATOM 592 C CA . ALA A 1 81 ? 4.973 3.192 -13.113 1.00 98.25 81 ALA A CA 1
ATOM 593 C C . ALA A 1 81 ? 4.229 2.043 -12.413 1.00 98.25 81 ALA A C 1
ATOM 595 O O . ALA A 1 81 ? 3.455 2.330 -11.511 1.00 98.25 81 ALA A O 1
ATOM 596 N N . MET A 1 82 ? 4.476 0.770 -12.762 1.00 98.44 82 MET A N 1
ATOM 597 C CA . MET A 1 82 ? 3.800 -0.358 -12.102 1.00 98.44 82 MET A CA 1
ATOM 598 C C . MET A 1 82 ? 4.040 -0.322 -10.589 1.00 98.44 82 MET A C 1
ATOM 600 O O . MET A 1 82 ? 3.104 -0.181 -9.810 1.00 98.44 82 MET A O 1
ATOM 604 N N . GLY A 1 83 ? 5.307 -0.321 -10.170 1.00 98.50 83 GLY A N 1
ATOM 605 C CA . GLY A 1 83 ? 5.643 -0.173 -8.754 1.00 98.50 83 GLY A CA 1
ATOM 606 C C . GLY A 1 83 ? 5.461 1.260 -8.247 1.00 98.50 83 GLY A C 1
ATOM 607 O O . GLY A 1 83 ? 4.973 1.452 -7.141 1.00 98.50 83 GLY A O 1
ATOM 608 N N . GLY A 1 84 ? 5.799 2.269 -9.059 1.00 98.31 84 GLY A N 1
ATOM 609 C CA . GLY A 1 84 ? 5.798 3.672 -8.626 1.00 98.31 84 GLY A CA 1
ATOM 610 C C . GLY A 1 84 ? 4.408 4.286 -8.424 1.00 98.31 84 GLY A C 1
ATOM 611 O O . GLY A 1 84 ? 4.287 5.276 -7.713 1.00 98.31 84 GLY A O 1
ATOM 612 N N . MET A 1 85 ? 3.362 3.720 -9.036 1.00 98.50 85 MET A N 1
ATOM 613 C CA . MET A 1 85 ? 1.982 4.214 -8.931 1.00 98.50 85 MET A CA 1
ATOM 614 C C . MET A 1 85 ? 1.039 3.255 -8.197 1.00 98.50 85 MET A C 1
ATOM 616 O O . MET A 1 85 ? -0.055 3.678 -7.833 1.00 98.50 85 MET A O 1
ATOM 620 N N . THR A 1 86 ? 1.444 2.010 -7.913 1.00 98.69 86 THR A N 1
ATOM 621 C CA . THR A 1 86 ? 0.693 1.106 -7.013 1.00 98.69 86 THR A CA 1
ATOM 622 C C . THR A 1 86 ? 0.358 1.747 -5.655 1.00 98.69 86 THR A C 1
ATOM 624 O O . THR A 1 86 ? -0.758 1.561 -5.172 1.00 98.69 86 THR A O 1
ATOM 627 N N . PRO A 1 87 ? 1.239 2.568 -5.054 1.00 98.69 87 PRO A N 1
ATOM 628 C CA . PRO A 1 87 ? 0.928 3.288 -3.820 1.00 98.69 87 PRO A CA 1
ATOM 629 C C . PRO A 1 87 ? -0.243 4.272 -3.906 1.00 98.69 87 PRO A C 1
ATOM 631 O O . PRO A 1 87 ? -0.823 4.615 -2.881 1.00 98.69 87 PRO A O 1
ATOM 634 N N . TYR A 1 88 ? -0.622 4.746 -5.095 1.00 98.31 88 TYR A N 1
ATOM 635 C CA . TYR A 1 88 ? -1.622 5.808 -5.237 1.00 98.31 88 TYR A CA 1
ATOM 636 C C . TYR A 1 88 ? -3.023 5.365 -4.791 1.00 98.31 88 TYR A C 1
ATOM 638 O O . TYR A 1 88 ? -3.599 6.060 -3.949 1.00 98.31 88 TYR A O 1
ATOM 646 N N . PRO A 1 89 ? -3.585 4.239 -5.283 1.00 98.06 89 PRO A N 1
ATOM 647 C CA . PRO A 1 89 ? -4.847 3.725 -4.757 1.00 98.06 89 PRO A CA 1
ATOM 648 C C . PRO A 1 89 ? -4.769 3.437 -3.251 1.00 98.06 89 PRO A C 1
ATOM 650 O O . PRO A 1 89 ? -5.684 3.827 -2.533 1.00 98.06 89 PRO A O 1
ATOM 653 N N . VAL A 1 90 ? -3.659 2.880 -2.751 1.00 98.50 90 VAL A N 1
ATOM 654 C CA . VAL A 1 90 ? -3.471 2.556 -1.322 1.00 98.50 90 VAL A CA 1
ATOM 655 C C . VAL A 1 90 ? -3.503 3.811 -0.444 1.00 98.50 90 VAL A C 1
ATOM 657 O O . VAL A 1 90 ? -4.314 3.904 0.474 1.00 98.50 90 VAL A O 1
ATOM 660 N N . LYS A 1 91 ? -2.679 4.818 -0.755 1.00 97.94 91 LYS A N 1
ATOM 661 C CA . LYS A 1 91 ? -2.622 6.088 -0.012 1.00 97.94 91 LYS A CA 1
ATOM 662 C C . LYS A 1 91 ? -3.938 6.855 -0.102 1.00 97.94 91 LYS A C 1
ATOM 664 O O . LYS A 1 91 ? -4.350 7.471 0.875 1.00 97.94 91 LYS A O 1
ATOM 669 N N . SER A 1 92 ? -4.611 6.825 -1.255 1.00 97.44 92 SER A N 1
ATOM 670 C CA . SER A 1 92 ? -5.916 7.474 -1.400 1.00 97.44 92 SER A CA 1
ATOM 671 C C . SER A 1 92 ? -7.003 6.781 -0.575 1.00 97.44 92 SER A C 1
ATOM 673 O O . SER A 1 92 ? -7.778 7.471 0.080 1.00 97.44 92 SER A O 1
ATOM 675 N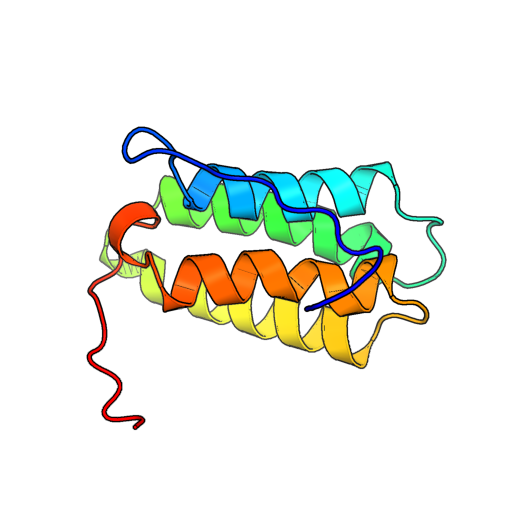 N . ALA A 1 93 ? -7.015 5.445 -0.530 1.00 97.62 93 ALA A N 1
ATOM 676 C CA . ALA A 1 93 ? -7.937 4.684 0.305 1.00 97.62 93 ALA A CA 1
ATOM 677 C C . ALA A 1 93 ? -7.716 5.000 1.791 1.00 97.62 93 ALA A C 1
ATOM 679 O O . ALA A 1 93 ? -8.661 5.386 2.468 1.00 97.62 93 ALA A O 1
ATOM 680 N N . LEU A 1 94 ? -6.463 4.959 2.265 1.00 96.06 94 LEU A N 1
ATOM 681 C CA . LEU A 1 94 ? -6.109 5.327 3.643 1.00 96.06 94 LEU A CA 1
ATOM 682 C C . LEU A 1 94 ? -6.529 6.761 3.995 1.00 96.06 94 LEU A C 1
ATOM 684 O O . LEU A 1 94 ? -7.044 7.009 5.080 1.00 96.06 94 LEU A O 1
ATOM 688 N N . LYS A 1 95 ? -6.325 7.713 3.076 1.00 95.62 95 LYS A N 1
ATOM 689 C CA . LYS A 1 95 ? -6.646 9.128 3.304 1.00 95.62 95 LYS A CA 1
ATOM 690 C C . LYS A 1 95 ? -8.151 9.390 3.367 1.00 95.62 95 LYS A C 1
ATOM 692 O O . LYS A 1 95 ? -8.600 10.162 4.211 1.00 95.62 95 LYS A O 1
ATOM 697 N N . TYR A 1 96 ? -8.908 8.845 2.418 1.00 95.94 96 TYR A N 1
ATOM 698 C CA . TYR A 1 96 ? -10.313 9.214 2.225 1.00 95.94 96 TYR A CA 1
ATOM 699 C C . TYR A 1 96 ? -11.294 8.285 2.940 1.00 95.94 96 TYR A C 1
ATOM 701 O O . TYR A 1 96 ? -12.388 8.743 3.259 1.00 95.94 96 TYR A O 1
ATOM 709 N N . PHE A 1 97 ? -10.884 7.046 3.220 1.00 96.31 97 PHE A N 1
ATOM 710 C CA . PHE A 1 97 ? -11.689 6.011 3.873 1.00 96.31 97 PHE A CA 1
ATOM 711 C C . PHE A 1 97 ? -10.915 5.326 5.020 1.00 96.31 97 PHE A C 1
ATOM 713 O O . PHE A 1 97 ? -10.801 4.099 5.043 1.00 96.31 97 PHE A O 1
ATOM 720 N N . PRO A 1 98 ? -10.323 6.079 5.969 1.00 95.00 98 PRO A N 1
ATOM 721 C CA . PRO A 1 98 ? -9.577 5.496 7.089 1.00 95.00 98 PRO A CA 1
ATOM 722 C C . PRO A 1 98 ? -10.430 4.544 7.945 1.00 95.00 98 PRO A C 1
ATOM 724 O O . PRO A 1 98 ? -9.907 3.590 8.525 1.00 95.00 98 PRO A O 1
ATOM 727 N N . GLU A 1 99 ? -11.741 4.772 8.007 1.00 94.50 99 GLU A N 1
ATOM 728 C CA . GLU A 1 99 ? -12.704 3.936 8.721 1.00 94.50 99 GLU A CA 1
ATOM 729 C C . GLU A 1 99 ? -12.735 2.484 8.231 1.00 94.50 99 GLU A C 1
ATOM 731 O O . GLU A 1 99 ? -12.883 1.585 9.060 1.00 94.50 99 GLU A O 1
ATOM 736 N N . ASP A 1 100 ? -12.495 2.236 6.941 1.00 95.69 100 ASP A N 1
ATOM 737 C CA . ASP A 1 100 ? -12.475 0.886 6.359 1.00 95.69 100 ASP A CA 1
ATOM 738 C C . ASP A 1 100 ? -11.255 0.089 6.842 1.00 95.69 100 ASP A C 1
ATOM 740 O O . ASP A 1 100 ? -11.276 -1.133 6.948 1.00 95.69 100 ASP A O 1
ATOM 744 N N . PHE A 1 101 ? -10.193 0.786 7.249 1.00 94.50 101 PHE A N 1
ATOM 745 C CA . PHE A 1 101 ? -9.029 0.198 7.917 1.00 94.50 101 PHE A CA 1
ATOM 746 C C . PHE A 1 101 ? -9.215 0.133 9.445 1.00 94.50 101 PHE A C 1
ATOM 748 O O . PHE A 1 101 ? -8.336 -0.318 10.188 1.00 94.50 101 PHE A O 1
ATOM 755 N N . GLY A 1 102 ? -10.365 0.592 9.948 1.00 91.69 102 GLY A N 1
ATOM 756 C CA . GLY A 1 102 ? -10.673 0.805 11.358 1.00 91.69 102 GLY A CA 1
ATOM 757 C C . GLY A 1 102 ? -9.710 1.779 12.034 1.00 91.69 102 GLY A C 1
ATOM 758 O O . GLY A 1 102 ? -9.303 1.537 13.173 1.00 91.69 102 GLY A O 1
ATOM 759 N N . LEU A 1 103 ? -9.320 2.830 11.310 1.00 91.00 103 LEU A N 1
ATOM 760 C CA . LEU A 1 103 ? -8.574 3.983 11.802 1.00 91.00 103 LEU A CA 1
ATOM 761 C C . LEU A 1 103 ? -9.541 5.139 12.083 1.00 91.00 103 LEU A C 1
ATOM 763 O O . LEU A 1 103 ? -10.624 5.241 11.504 1.00 91.00 103 LEU A O 1
ATOM 767 N N . SER A 1 104 ? -9.153 6.039 12.981 1.00 84.31 104 SER A N 1
ATOM 768 C CA . SER A 1 104 ? -9.894 7.275 13.213 1.00 84.31 104 SER A CA 1
ATOM 769 C C . SER A 1 104 ? -9.590 8.290 12.114 1.00 84.31 104 SER A C 1
ATOM 771 O O . SER A 1 104 ? -8.432 8.561 11.798 1.00 84.31 104 SER A O 1
ATOM 773 N N . ARG A 1 105 ? -10.639 8.908 11.566 1.00 76.25 105 ARG A N 1
ATOM 774 C CA . ARG A 1 105 ? -10.503 9.981 10.581 1.00 76.25 105 ARG A CA 1
ATOM 775 C C . ARG A 1 105 ? -9.754 11.163 11.191 1.00 76.25 105 ARG A C 1
ATOM 777 O O . ARG A 1 105 ? -10.269 11.835 12.084 1.00 76.25 105 ARG A O 1
ATOM 784 N N . GLN A 1 106 ? -8.549 11.430 10.699 1.00 64.31 106 GLN A N 1
ATOM 785 C CA . GLN A 1 106 ? -7.868 12.685 10.989 1.00 64.31 106 GLN A CA 1
ATOM 786 C C . GLN A 1 106 ? -8.484 13.767 10.101 1.00 64.31 106 GLN A C 1
ATOM 788 O O . GLN A 1 106 ? -8.501 13.649 8.876 1.00 64.31 106 GLN A O 1
ATOM 793 N N . VAL A 1 107 ? -9.052 14.802 10.716 1.00 55.09 107 VAL A N 1
ATOM 794 C CA . VAL A 1 107 ? -9.525 15.981 9.986 1.00 55.09 107 VAL A CA 1
ATOM 795 C C . VAL A 1 107 ? -8.280 16.748 9.542 1.00 55.09 107 VAL A C 1
ATOM 797 O O . VAL A 1 107 ? -7.664 17.437 10.347 1.00 55.09 107 VAL A O 1
ATOM 800 N N . SER A 1 108 ? -7.854 16.566 8.292 1.00 53.72 108 SER A N 1
ATOM 801 C CA . SER A 1 108 ? -6.830 17.420 7.689 1.00 53.72 108 SER A CA 1
ATOM 802 C C . SER A 1 108 ? -7.495 18.709 7.203 1.00 53.72 108 SER A C 1
ATOM 804 O O . SER A 1 108 ? -8.314 18.652 6.282 1.00 53.72 108 SER A O 1
ATOM 806 N N . ASP A 1 109 ? -7.145 19.846 7.809 1.00 44.53 109 ASP A N 1
ATOM 807 C CA . ASP A 1 109 ? -7.568 21.206 7.428 1.00 44.53 109 ASP A CA 1
ATOM 808 C C . ASP A 1 109 ? -6.916 21.682 6.108 1.00 44.53 109 ASP A C 1
ATOM 810 O O . ASP A 1 109 ? -6.395 22.792 6.024 1.00 44.53 109 ASP A O 1
ATOM 814 N N . ASP A 1 110 ? -6.923 20.853 5.064 1.00 45.50 110 ASP A N 1
ATOM 815 C CA . ASP A 1 110 ? -6.364 21.218 3.760 1.00 45.50 110 ASP A CA 1
ATOM 816 C C . ASP A 1 110 ? -7.495 21.521 2.764 1.00 45.50 110 ASP A C 1
ATOM 818 O O . ASP A 1 110 ? -8.096 20.614 2.176 1.00 45.50 110 ASP A O 1
ATOM 822 N N . VAL A 1 111 ? -7.775 22.825 2.618 1.00 41.09 111 VAL A N 1
ATOM 823 C CA . VAL A 1 111 ? -8.470 23.464 1.481 1.00 41.09 111 VAL A CA 1
ATOM 824 C C . VAL A 1 111 ? -7.457 23.811 0.398 1.00 41.09 111 VAL A C 1
ATOM 826 O O . VAL A 1 111 ? -6.408 24.396 0.747 1.00 41.09 111 VAL A O 1
#